Protein AF-A0AAD3B090-F1 (afdb_monomer_lite)

Structure (mmCIF, N/CA/C/O backbone):
data_AF-A0AAD3B090-F1
#
_entry.id   AF-A0AAD3B090-F1
#
loop_
_atom_site.group_PDB
_atom_site.id
_atom_site.type_symbol
_atom_site.label_atom_id
_atom_site.label_alt_id
_atom_site.label_comp_id
_atom_site.label_asym_id
_atom_site.label_entity_id
_atom_site.label_seq_id
_atom_site.pdbx_PDB_ins_code
_atom_site.Cartn_x
_atom_site.Cartn_y
_atom_site.Cartn_z
_atom_site.occupancy
_atom_site.B_iso_or_equiv
_atom_site.auth_seq_id
_atom_site.auth_comp_id
_atom_site.auth_asym_id
_atom_site.auth_atom_id
_atom_site.pdbx_PDB_model_num
ATOM 1 N N . MET A 1 1 ? 8.218 -13.223 -11.205 1.00 62.88 1 MET A N 1
ATOM 2 C CA . MET A 1 1 ? 8.275 -12.242 -10.099 1.00 62.88 1 MET A CA 1
ATOM 3 C C . MET A 1 1 ? 8.111 -10.873 -10.733 1.00 62.88 1 MET A C 1
ATOM 5 O O . MET A 1 1 ? 8.885 -10.565 -11.627 1.00 62.88 1 MET A O 1
ATOM 9 N N . HIS A 1 2 ? 7.075 -10.120 -10.367 1.00 78.25 2 HIS A N 1
ATOM 10 C CA . HIS A 1 2 ? 6.791 -8.799 -10.941 1.00 78.25 2 HIS A CA 1
ATOM 11 C C . HIS A 1 2 ? 7.470 -7.716 -10.095 1.00 78.25 2 HIS A C 1
ATOM 13 O O . HIS A 1 2 ? 7.315 -7.755 -8.872 1.00 78.25 2 HIS A O 1
ATOM 19 N N . PRO A 1 3 ? 8.235 -6.776 -10.679 1.00 85.06 3 PRO A N 1
ATOM 20 C CA . PRO A 1 3 ? 8.742 -5.628 -9.939 1.00 85.06 3 PRO A CA 1
ATOM 21 C C . PRO A 1 3 ? 7.582 -4.783 -9.400 1.00 85.06 3 PRO A C 1
ATOM 23 O O . PRO A 1 3 ? 6.682 -4.401 -10.150 1.00 85.06 3 PRO A O 1
ATOM 26 N N . ILE A 1 4 ? 7.615 -4.485 -8.100 1.00 89.88 4 ILE A N 1
ATOM 27 C CA . ILE A 1 4 ? 6.636 -3.622 -7.430 1.00 89.88 4 ILE A CA 1
ATOM 28 C C . ILE A 1 4 ? 7.359 -2.372 -6.938 1.00 89.88 4 ILE A C 1
ATOM 30 O O . ILE A 1 4 ? 8.316 -2.464 -6.169 1.00 89.88 4 ILE A O 1
ATOM 34 N N . TYR A 1 5 ? 6.888 -1.202 -7.361 1.00 92.56 5 TYR A N 1
ATOM 35 C CA . TYR A 1 5 ? 7.382 0.085 -6.888 1.00 92.56 5 TYR A CA 1
ATOM 36 C C . TYR A 1 5 ? 6.448 0.652 -5.822 1.00 92.56 5 TYR A C 1
ATOM 38 O O . TYR A 1 5 ? 5.255 0.850 -6.061 1.00 92.56 5 TYR A O 1
ATOM 46 N N . LEU A 1 6 ? 7.021 0.943 -4.652 1.00 92.50 6 LEU A N 1
ATOM 47 C CA . LEU A 1 6 ? 6.290 1.447 -3.486 1.00 92.50 6 LEU A CA 1
ATOM 48 C C . LEU A 1 6 ? 6.136 2.971 -3.489 1.00 92.50 6 LEU A C 1
ATOM 50 O O . LEU A 1 6 ? 5.130 3.491 -3.026 1.00 92.50 6 LEU A O 1
ATOM 54 N N . ARG A 1 7 ? 7.124 3.698 -4.022 1.00 90.31 7 ARG A N 1
ATOM 55 C CA . ARG A 1 7 ? 7.145 5.164 -4.026 1.00 90.31 7 ARG A CA 1
ATOM 56 C C . ARG A 1 7 ? 7.127 5.698 -5.445 1.00 90.31 7 ARG A C 1
ATOM 58 O O . ARG A 1 7 ? 7.887 5.220 -6.291 1.00 90.31 7 ARG A O 1
ATOM 65 N N . LYS A 1 8 ? 6.313 6.734 -5.665 1.00 90.62 8 LYS A N 1
ATOM 66 C CA . LYS A 1 8 ? 6.259 7.456 -6.935 1.00 90.62 8 LYS A CA 1
ATOM 67 C C . LYS A 1 8 ? 7.653 7.915 -7.351 1.00 90.62 8 LYS A C 1
ATOM 69 O O . LYS A 1 8 ? 8.401 8.488 -6.560 1.00 90.62 8 LYS A O 1
ATOM 74 N N . SER A 1 9 ? 7.985 7.653 -8.607 1.00 91.81 9 SER A N 1
ATOM 75 C CA . SER A 1 9 ? 9.244 8.054 -9.218 1.00 91.81 9 SER A CA 1
ATOM 76 C C . SER A 1 9 ? 9.006 8.420 -10.674 1.00 91.81 9 SER A C 1
ATOM 78 O O . SER A 1 9 ? 8.251 7.746 -11.375 1.00 91.81 9 SER A O 1
ATOM 80 N N . ASP A 1 10 ? 9.694 9.462 -11.129 1.00 91.31 10 ASP A N 1
ATOM 81 C CA . ASP A 1 10 ? 9.689 9.886 -12.529 1.00 91.31 10 ASP A CA 1
ATOM 82 C C . ASP A 1 10 ? 10.776 9.183 -13.357 1.00 91.31 10 ASP A C 1
ATOM 84 O O . ASP A 1 10 ? 10.900 9.424 -14.557 1.00 91.31 10 ASP A O 1
ATOM 88 N N . SER A 1 11 ? 11.554 8.283 -12.739 1.00 93.62 11 SER A N 1
ATOM 89 C CA . SER A 1 11 ? 12.549 7.486 -13.455 1.00 93.62 11 SER A CA 1
ATOM 90 C C . SER A 1 11 ? 11.879 6.669 -14.564 1.00 93.62 11 SER A C 1
ATOM 92 O O . SER A 1 11 ? 10.919 5.950 -14.284 1.00 93.62 11 SER A O 1
ATOM 94 N N . PRO A 1 12 ? 12.388 6.680 -15.808 1.00 90.31 12 PRO A N 1
ATOM 95 C CA . PRO A 1 12 ? 11.817 5.880 -16.891 1.00 90.31 12 PRO A CA 1
ATOM 96 C C . PRO A 1 12 ? 11.833 4.375 -16.582 1.00 90.31 12 PRO A C 1
ATOM 98 O O . PRO A 1 12 ? 10.981 3.637 -17.074 1.00 90.31 12 PRO A O 1
ATOM 101 N N . THR A 1 13 ? 12.738 3.920 -15.709 1.00 89.38 13 THR A N 1
ATOM 102 C CA . THR A 1 13 ? 12.862 2.513 -15.309 1.00 89.38 13 THR A CA 1
ATOM 103 C C . THR A 1 13 ? 11.594 1.971 -14.649 1.00 89.38 13 THR A C 1
ATOM 105 O O . THR A 1 13 ? 11.297 0.795 -14.817 1.00 89.38 13 THR A O 1
ATOM 108 N N . VAL A 1 14 ? 10.778 2.799 -13.980 1.00 91.31 14 VAL A N 1
ATOM 109 C CA . VAL A 1 14 ? 9.517 2.316 -13.372 1.00 91.31 14 VAL A CA 1
ATOM 110 C C . VAL A 1 14 ? 8.471 1.886 -14.405 1.00 91.31 14 VAL A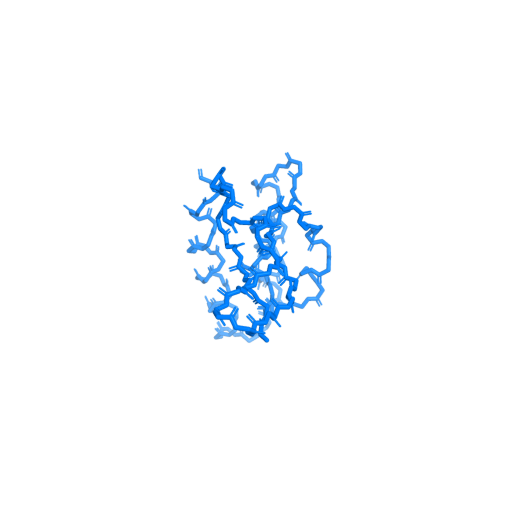 C 1
ATOM 112 O O . VAL A 1 14 ? 7.454 1.291 -14.053 1.00 91.31 14 VAL A O 1
ATOM 115 N N . ARG A 1 15 ? 8.694 2.197 -15.686 1.00 90.44 15 ARG A N 1
ATOM 116 C CA . ARG A 1 15 ? 7.851 1.783 -16.816 1.00 90.44 15 ARG A CA 1
ATOM 117 C C . ARG A 1 15 ? 8.486 0.678 -17.658 1.00 90.44 15 ARG A C 1
ATOM 119 O O . ARG A 1 15 ? 7.826 0.171 -18.559 1.00 90.44 15 ARG A O 1
ATOM 126 N N . GLN A 1 16 ? 9.733 0.304 -17.379 1.00 91.81 16 GLN A N 1
ATOM 127 C CA . GLN A 1 16 ? 10.427 -0.745 -18.114 1.00 91.81 16 GLN A CA 1
ATOM 128 C C . GLN A 1 16 ? 9.811 -2.101 -17.775 1.00 91.81 16 GLN A C 1
ATOM 130 O O . GLN A 1 16 ? 9.824 -2.508 -16.622 1.00 91.81 16 GLN A O 1
ATOM 135 N N . ASN A 1 17 ? 9.288 -2.793 -18.781 1.00 92.06 17 ASN A N 1
ATOM 136 C CA . ASN A 1 17 ? 8.593 -4.076 -18.657 1.00 92.06 17 ASN A CA 1
ATOM 137 C C . ASN A 1 17 ? 9.331 -5.219 -19.376 1.00 92.06 17 ASN A C 1
ATOM 139 O O . ASN A 1 17 ? 8.792 -6.313 -19.544 1.00 92.06 17 ASN A O 1
ATOM 143 N N . ASP A 1 18 ? 10.565 -4.970 -19.814 1.00 91.75 18 ASP A N 1
ATOM 144 C CA . ASP A 1 18 ? 11.424 -5.960 -20.438 1.00 91.75 18 ASP A CA 1
ATOM 145 C C . ASP A 1 18 ? 12.857 -5.903 -19.901 1.00 91.75 18 ASP A C 1
ATOM 147 O O . ASP A 1 18 ? 13.410 -4.848 -19.586 1.00 91.75 18 ASP A O 1
ATOM 151 N N . TYR A 1 19 ? 13.481 -7.072 -19.814 1.00 89.56 19 TYR A N 1
ATOM 152 C CA . TYR A 1 19 ? 14.906 -7.224 -19.558 1.00 89.56 19 TYR A CA 1
ATOM 153 C C . TYR A 1 19 ? 15.551 -7.916 -20.752 1.00 89.56 19 TYR A C 1
ATOM 155 O O . TYR A 1 19 ? 15.040 -8.929 -21.239 1.00 89.56 19 TYR A O 1
ATOM 163 N N . LYS A 1 20 ? 16.679 -7.375 -21.223 1.00 91.31 20 LYS A N 1
ATOM 164 C CA . LYS A 1 20 ? 17.448 -7.911 -22.350 1.00 91.31 20 LYS A CA 1
ATOM 165 C C . LYS A 1 20 ? 18.900 -8.119 -21.944 1.00 91.31 20 LYS A C 1
ATOM 167 O O . LYS A 1 20 ? 19.562 -7.185 -21.501 1.00 91.31 20 LYS A O 1
ATOM 172 N N . GLN A 1 21 ? 19.400 -9.333 -22.147 1.00 92.94 21 GLN A N 1
ATOM 173 C CA . GLN A 1 21 ? 20.804 -9.679 -21.940 1.00 92.94 21 GLN A CA 1
ATOM 174 C C . GLN A 1 21 ? 21.256 -10.660 -23.024 1.00 92.94 21 GLN A C 1
ATOM 176 O O . GLN A 1 21 ? 20.801 -11.803 -23.085 1.00 92.94 21 GLN A O 1
ATOM 181 N N . GLY A 1 22 ? 22.148 -10.211 -23.911 1.00 92.06 22 GLY A N 1
ATOM 182 C CA . GLY A 1 22 ? 22.566 -10.997 -25.072 1.00 92.06 22 GLY A CA 1
ATOM 183 C C . GLY A 1 22 ? 21.371 -11.373 -25.956 1.00 92.06 22 GLY A C 1
ATOM 184 O O . GLY A 1 22 ? 20.681 -10.497 -26.469 1.00 92.06 22 GLY A O 1
ATOM 185 N N . LYS A 1 23 ? 21.127 -12.680 -26.122 1.00 91.94 23 LYS A N 1
ATOM 186 C CA . LYS A 1 23 ? 19.978 -13.223 -26.875 1.00 91.94 23 LYS A CA 1
ATOM 187 C C . LYS A 1 23 ? 18.747 -13.508 -26.001 1.00 91.94 23 LYS A C 1
ATOM 189 O O . LYS A 1 23 ? 17.727 -13.944 -26.523 1.00 91.94 23 LYS A O 1
ATOM 194 N N . THR A 1 24 ? 18.836 -13.281 -24.693 1.00 89.88 24 THR A N 1
ATOM 195 C CA . THR A 1 24 ? 17.739 -13.515 -23.751 1.00 89.88 24 THR A CA 1
ATOM 196 C C . THR A 1 24 ? 16.904 -12.249 -23.615 1.00 89.88 24 THR A C 1
ATOM 198 O O . THR A 1 24 ? 17.439 -11.178 -23.325 1.00 89.88 24 THR A O 1
ATOM 201 N N . SER A 1 25 ? 15.590 -12.380 -23.789 1.00 89.62 25 SER A N 1
ATOM 202 C CA . SER A 1 25 ? 14.619 -11.334 -23.477 1.00 89.62 25 SER A CA 1
ATOM 203 C C . SER A 1 25 ? 13.537 -11.906 -22.570 1.00 89.62 25 SER A C 1
ATOM 205 O O . SER A 1 25 ? 13.047 -13.009 -22.810 1.00 89.62 25 SER A O 1
ATOM 207 N N . HIS A 1 26 ? 13.188 -11.170 -21.519 1.00 90.75 26 HIS A N 1
ATOM 208 C CA . HIS A 1 26 ? 12.116 -11.528 -20.599 1.00 90.75 26 HIS A CA 1
ATOM 209 C C . HIS A 1 26 ? 11.171 -10.344 -20.438 1.00 90.75 26 HIS A C 1
ATOM 211 O O . HIS A 1 26 ? 11.619 -9.248 -20.109 1.00 90.75 26 HIS A O 1
ATOM 217 N N . GLN A 1 27 ? 9.883 -10.577 -20.674 1.00 92.56 27 GLN A N 1
ATOM 218 C CA . GLN A 1 27 ? 8.826 -9.607 -20.418 1.00 92.56 27 GLN A CA 1
ATOM 219 C C . GLN A 1 27 ? 8.220 -9.858 -19.043 1.00 92.56 27 GLN A C 1
ATOM 221 O O . GLN A 1 27 ? 8.057 -11.007 -18.631 1.00 92.56 27 GLN A O 1
ATOM 226 N N . PHE A 1 28 ? 7.879 -8.781 -18.350 1.00 92.19 28 PHE A N 1
ATOM 227 C CA . PHE A 1 28 ? 7.260 -8.823 -17.035 1.00 92.19 28 PHE A CA 1
ATOM 228 C C . PHE A 1 28 ? 6.327 -7.632 -16.847 1.00 92.19 28 PHE A C 1
ATOM 230 O O . PHE A 1 28 ? 6.526 -6.563 -17.415 1.00 92.19 28 PHE A O 1
ATOM 237 N N . GLU A 1 29 ? 5.322 -7.793 -15.997 1.00 91.19 29 GLU A N 1
ATOM 238 C CA . GLU A 1 29 ? 4.496 -6.675 -15.556 1.00 91.19 29 GLU A CA 1
ATOM 239 C C . GLU A 1 29 ? 5.177 -5.907 -14.423 1.00 91.19 29 GLU A C 1
ATOM 241 O O . GLU A 1 29 ? 5.786 -6.500 -13.530 1.00 91.19 29 GLU A O 1
ATOM 246 N N . VAL A 1 30 ? 5.051 -4.581 -14.455 1.00 92.88 30 VAL A N 1
ATOM 247 C CA . VAL A 1 30 ? 5.502 -3.696 -13.380 1.00 92.88 30 VAL A CA 1
ATOM 248 C C . VAL A 1 30 ? 4.299 -3.072 -12.704 1.00 92.88 30 VAL A C 1
ATOM 250 O O . VAL A 1 30 ? 3.509 -2.383 -13.351 1.00 92.88 30 VAL A O 1
ATOM 253 N N . ILE A 1 31 ? 4.212 -3.252 -11.390 1.00 94.12 31 ILE A N 1
ATOM 254 C CA . ILE A 1 31 ? 3.156 -2.666 -10.569 1.00 94.12 31 ILE A CA 1
ATOM 255 C C . ILE A 1 31 ? 3.699 -1.394 -9.921 1.00 94.12 31 ILE A C 1
ATOM 257 O O . ILE A 1 31 ? 4.662 -1.421 -9.155 1.00 94.12 31 ILE A O 1
ATOM 261 N N . ARG A 1 32 ? 3.063 -0.264 -10.225 1.00 95.56 32 ARG A N 1
ATOM 262 C CA . ARG A 1 32 ? 3.324 1.040 -9.605 1.00 95.56 32 ARG A CA 1
ATOM 263 C C . ARG A 1 32 ? 2.139 1.371 -8.717 1.00 95.56 32 ARG A C 1
ATOM 265 O O . ARG A 1 32 ? 1.081 1.698 -9.250 1.00 95.56 32 ARG A O 1
ATOM 272 N N . LEU A 1 33 ? 2.290 1.245 -7.396 1.00 95.69 33 LEU A N 1
ATOM 273 C CA . LEU A 1 33 ? 1.140 1.314 -6.483 1.00 95.69 33 LEU A CA 1
ATOM 274 C C . LEU A 1 33 ? 0.362 2.627 -6.627 1.00 95.69 33 LEU A C 1
ATOM 276 O O . LEU A 1 33 ? -0.854 2.575 -6.738 1.00 95.69 33 LEU A O 1
ATOM 280 N N . TRP A 1 34 ? 1.038 3.766 -6.806 1.00 95.38 34 TRP A N 1
ATOM 281 C CA . TRP A 1 34 ? 0.397 5.081 -6.984 1.00 95.38 34 TRP A CA 1
ATOM 282 C C . TRP A 1 34 ? -0.468 5.224 -8.252 1.00 95.38 34 TRP A C 1
ATOM 284 O O . TRP A 1 34 ? -1.128 6.245 -8.424 1.00 95.38 34 TRP A O 1
ATOM 294 N N . GLU A 1 35 ? -0.433 4.246 -9.160 1.00 95.38 35 GLU A N 1
ATOM 295 C CA . GLU A 1 35 ? -1.291 4.174 -10.352 1.00 95.38 35 GLU A CA 1
ATOM 296 C C . GLU A 1 35 ? -2.393 3.113 -10.217 1.00 95.38 35 GLU A C 1
ATOM 298 O O . GLU A 1 35 ? -3.219 2.981 -11.114 1.00 95.38 35 GLU A O 1
ATOM 303 N N . GLN A 1 36 ? -2.380 2.315 -9.146 1.00 95.94 36 GLN A N 1
ATOM 304 C CA . GLN A 1 36 ? -3.367 1.266 -8.914 1.00 95.94 36 GLN A CA 1
ATOM 305 C C . GLN A 1 36 ? -4.533 1.787 -8.067 1.00 95.94 36 GLN A C 1
ATOM 307 O O . GLN A 1 36 ? -4.306 2.599 -7.167 1.00 95.94 36 GLN A O 1
ATOM 312 N N . PRO A 1 37 ? -5.760 1.286 -8.293 1.00 95.94 37 PRO A N 1
ATOM 313 C CA . PRO A 1 37 ? -6.883 1.541 -7.398 1.00 95.94 37 PRO A CA 1
ATOM 314 C C . PRO A 1 37 ? -6.593 1.006 -5.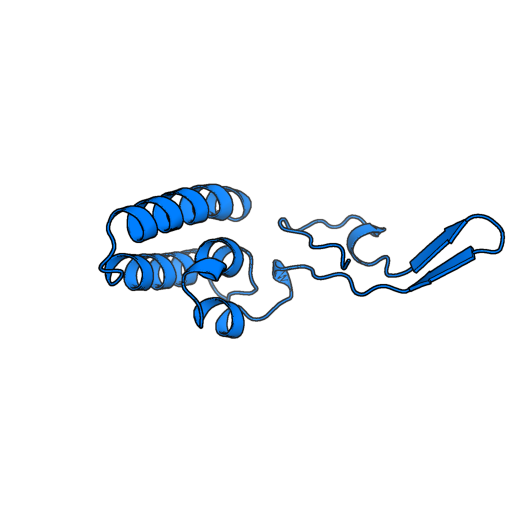987 1.00 95.94 37 PRO A C 1
ATOM 316 O O . PRO A 1 37 ? -5.958 -0.042 -5.827 1.00 95.94 37 PRO A O 1
ATOM 319 N N . SER A 1 38 ? -7.070 1.711 -4.962 1.00 96.00 38 SER A N 1
ATOM 320 C CA . SER A 1 38 ? -6.885 1.312 -3.558 1.00 96.00 38 SER A CA 1
ATOM 321 C C . SER A 1 38 ? -7.872 0.219 -3.130 1.00 96.00 38 SER A C 1
ATOM 323 O O . SER A 1 38 ? -7.554 -0.633 -2.301 1.00 96.00 38 SER A O 1
ATOM 325 N N . GLU A 1 39 ? -9.047 0.177 -3.754 1.00 95.69 39 GLU A N 1
ATOM 326 C CA . GLU A 1 39 ? -10.190 -0.657 -3.388 1.00 95.69 39 GLU A CA 1
ATOM 327 C C . GLU A 1 39 ? -9.873 -2.159 -3.341 1.00 95.69 39 GLU A C 1
ATOM 329 O O . GLU A 1 39 ? -10.344 -2.828 -2.420 1.00 95.69 39 GLU A O 1
ATOM 334 N N . PRO A 1 40 ? -9.078 -2.745 -4.261 1.00 95.69 40 PRO A N 1
ATOM 335 C CA . PRO A 1 40 ? -8.695 -4.151 -4.157 1.00 95.69 40 PRO A CA 1
ATOM 336 C C . PRO A 1 40 ? -7.808 -4.449 -2.942 1.00 95.69 40 PRO A C 1
ATOM 338 O O . PRO A 1 40 ? -7.925 -5.527 -2.363 1.00 95.69 40 PRO A O 1
ATOM 341 N N . LEU A 1 41 ? -6.942 -3.509 -2.550 1.00 96.38 41 LEU A N 1
ATOM 342 C CA . LEU A 1 41 ? -6.018 -3.659 -1.420 1.00 96.38 41 LEU A CA 1
ATOM 343 C C . LEU A 1 41 ? -6.745 -3.516 -0.077 1.00 96.38 41 LEU A C 1
ATOM 345 O O . LEU A 1 41 ? -6.343 -4.125 0.908 1.00 96.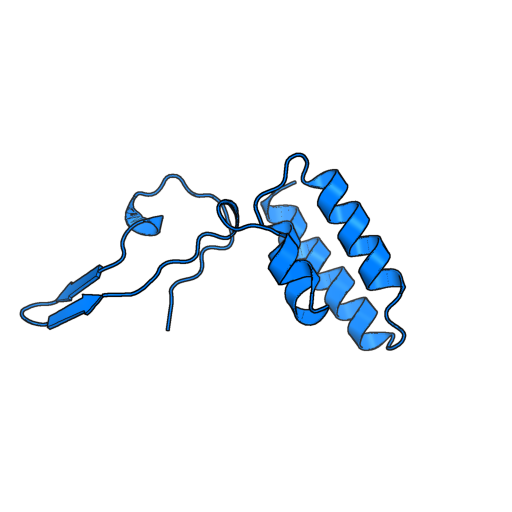38 41 LEU A O 1
ATOM 349 N N . LEU A 1 42 ? -7.862 -2.788 -0.049 1.00 96.19 42 LEU A N 1
ATOM 350 C CA . LEU A 1 42 ? -8.717 -2.644 1.131 1.00 96.19 42 LEU A CA 1
ATOM 351 C C . LEU A 1 42 ? -9.560 -3.895 1.440 1.00 96.19 42 LEU A C 1
ATOM 353 O O . LEU A 1 42 ? -10.225 -3.950 2.468 1.00 96.19 42 LEU A O 1
ATOM 357 N N . LYS A 1 43 ? -9.540 -4.928 0.587 1.00 96.56 43 LYS A N 1
ATOM 358 C CA . LYS A 1 43 ? -10.306 -6.170 0.814 1.00 96.56 43 LYS A CA 1
ATOM 359 C C . LYS A 1 43 ? -9.636 -7.145 1.779 1.00 96.56 43 LYS A C 1
ATOM 361 O O . LYS A 1 43 ? -10.271 -8.116 2.182 1.00 96.56 43 LYS A O 1
ATOM 366 N N . ALA A 1 44 ? -8.361 -6.938 2.098 1.00 96.25 44 ALA A N 1
ATOM 367 C CA . ALA A 1 44 ? -7.605 -7.826 2.969 1.00 96.25 44 ALA A CA 1
ATOM 368 C C . ALA A 1 44 ? -6.753 -7.005 3.949 1.00 96.25 44 ALA A C 1
ATOM 370 O O . ALA A 1 44 ? -5.899 -6.248 3.487 1.00 96.25 44 ALA A O 1
ATOM 371 N N . PRO A 1 45 ? -6.900 -7.196 5.275 1.00 95.19 45 PRO A N 1
ATOM 372 C CA . PRO A 1 45 ? -6.131 -6.453 6.277 1.00 95.19 45 PRO A CA 1
ATOM 373 C C . PRO A 1 45 ? -4.616 -6.495 6.060 1.00 95.19 45 PRO A C 1
ATOM 375 O O . PRO A 1 45 ? -3.938 -5.473 6.138 1.00 95.19 45 PRO A O 1
ATOM 378 N N . GLY A 1 46 ? -4.085 -7.655 5.660 1.00 95.81 46 GLY A N 1
ATOM 379 C CA . GLY A 1 46 ? -2.666 -7.826 5.326 1.00 95.81 46 GLY A CA 1
ATOM 380 C C . GLY A 1 46 ? -2.151 -6.949 4.174 1.00 95.81 46 GLY A C 1
ATOM 381 O O . GLY A 1 46 ? -0.940 -6.831 4.000 1.00 95.81 46 GLY A O 1
ATOM 382 N N . LEU A 1 47 ? -3.041 -6.336 3.387 1.00 97.06 47 LEU A N 1
ATOM 383 C CA . LEU A 1 47 ? -2.701 -5.446 2.275 1.00 97.06 47 LEU A CA 1
ATOM 384 C C . LEU A 1 47 ? -2.865 -3.958 2.607 1.00 97.06 47 LEU A C 1
ATOM 386 O O . LEU A 1 47 ? -2.439 -3.114 1.815 1.00 97.06 47 LEU A O 1
ATOM 390 N N . PHE A 1 48 ? -3.399 -3.616 3.779 1.00 97.94 48 PHE A N 1
ATOM 391 C CA . PHE A 1 48 ? -3.573 -2.231 4.222 1.00 97.94 48 PHE A CA 1
ATOM 392 C C . PHE A 1 48 ? -2.287 -1.391 4.190 1.00 97.94 48 PHE A C 1
ATOM 394 O O . PHE A 1 48 ? -2.352 -0.257 3.705 1.00 97.94 48 PHE A O 1
ATOM 401 N N . PRO A 1 49 ? -1.102 -1.923 4.565 1.00 97.75 49 PRO A N 1
ATOM 402 C CA . PRO A 1 49 ? 0.135 -1.153 4.459 1.00 97.75 49 PRO A CA 1
ATOM 403 C C . PRO A 1 49 ? 0.477 -0.755 3.015 1.00 97.75 49 PRO A C 1
ATOM 405 O O . PRO A 1 49 ? 1.131 0.257 2.791 1.00 97.75 49 PRO A O 1
ATOM 408 N N . PHE A 1 50 ? 0.025 -1.515 2.016 1.00 97.50 50 PHE A N 1
ATOM 409 C CA . PHE A 1 50 ? 0.208 -1.170 0.604 1.00 97.50 50 PHE A CA 1
ATOM 410 C C . PHE A 1 50 ? -0.912 -0.277 0.072 1.00 97.50 50 PHE A C 1
ATOM 412 O O . PHE A 1 50 ? -0.670 0.506 -0.844 1.00 97.50 50 PHE A O 1
ATOM 419 N N . ALA A 1 51 ? -2.119 -0.372 0.640 1.00 97.62 51 ALA A N 1
ATOM 420 C CA . ALA A 1 51 ? -3.265 0.433 0.231 1.00 97.62 51 ALA A CA 1
ATOM 421 C C . ALA A 1 51 ? -2.974 1.935 0.353 1.00 97.62 51 ALA A C 1
ATOM 423 O O . ALA A 1 51 ? -3.312 2.677 -0.560 1.00 97.62 51 ALA A O 1
ATOM 424 N N . ILE A 1 52 ? -2.256 2.376 1.394 1.00 97.56 52 ILE A N 1
ATOM 425 C CA . ILE A 1 52 ? -1.878 3.793 1.558 1.00 97.56 52 ILE A CA 1
ATOM 426 C C . ILE A 1 52 ? -0.933 4.317 0.459 1.00 97.56 52 ILE A C 1
ATOM 428 O O . ILE A 1 52 ? -0.781 5.519 0.282 1.00 97.56 52 ILE A O 1
ATOM 432 N N . LEU A 1 53 ? -0.301 3.436 -0.320 1.00 97.50 53 LEU A N 1
ATOM 433 C CA . LEU A 1 53 ? 0.557 3.816 -1.448 1.00 97.50 53 LEU A CA 1
ATOM 434 C C . LEU A 1 53 ? -0.214 3.896 -2.775 1.00 97.50 53 LEU A C 1
ATOM 436 O O . LEU A 1 53 ? 0.376 4.239 -3.803 1.00 97.50 53 LEU A O 1
ATOM 440 N N . ALA A 1 54 ? -1.498 3.532 -2.768 1.00 97.12 54 ALA A N 1
ATOM 441 C CA . ALA A 1 54 ? -2.335 3.450 -3.953 1.00 97.12 54 ALA A CA 1
ATOM 442 C C . ALA A 1 54 ? -2.829 4.823 -4.434 1.00 97.12 54 ALA A C 1
ATOM 444 O O . ALA A 1 54 ? -2.643 5.850 -3.775 1.00 97.12 54 ALA A O 1
ATOM 445 N N . GLN A 1 55 ? -3.462 4.851 -5.606 1.00 94.81 55 GLN A N 1
ATOM 446 C CA . GLN A 1 55 ? -4.120 6.050 -6.107 1.00 94.81 55 GLN A CA 1
ATOM 447 C C . GLN A 1 55 ? -5.298 6.429 -5.195 1.00 94.81 55 GLN A C 1
ATOM 449 O O . GLN A 1 55 ? -6.184 5.616 -4.932 1.00 94.81 55 GLN A O 1
ATOM 454 N N . ALA A 1 56 ? -5.320 7.685 -4.750 1.00 93.19 56 ALA A N 1
ATOM 455 C CA . ALA A 1 56 ? -6.396 8.258 -3.952 1.00 93.19 56 ALA A CA 1
ATOM 456 C C . ALA A 1 56 ? -6.571 9.742 -4.284 1.00 93.19 56 ALA A C 1
ATOM 458 O O . ALA A 1 56 ? -5.597 10.425 -4.603 1.00 93.19 56 ALA A O 1
ATOM 459 N N . GLU A 1 57 ? -7.796 10.259 -4.160 1.00 90.69 57 GLU A N 1
ATOM 460 C CA . GLU A 1 57 ? -8.045 11.703 -4.286 1.00 90.69 57 GLU A CA 1
ATOM 461 C C . GLU A 1 57 ? -7.339 12.497 -3.178 1.00 90.69 57 GLU A C 1
ATOM 463 O O . GLU A 1 57 ? -6.787 13.568 -3.430 1.00 90.69 57 GLU A O 1
ATOM 468 N N . LYS A 1 58 ? -7.354 11.965 -1.948 1.00 94.81 58 LYS A N 1
ATOM 469 C CA . LYS A 1 58 ? -6.674 12.521 -0.772 1.00 94.81 58 LYS A CA 1
ATOM 470 C C . LYS A 1 58 ? -6.096 11.396 0.077 1.00 94.81 58 LYS A C 1
ATOM 472 O O . LYS A 1 58 ? -6.853 10.571 0.595 1.00 94.81 58 LYS A O 1
ATOM 477 N N . GLN A 1 59 ? -4.776 11.386 0.242 1.00 94.88 59 GLN A N 1
ATOM 478 C CA . GLN A 1 59 ? -4.079 10.324 0.974 1.00 94.88 59 GLN A CA 1
ATOM 479 C C . GLN A 1 59 ? -4.439 10.308 2.461 1.00 94.88 59 GLN A C 1
ATOM 481 O O . GLN A 1 59 ? -4.567 9.245 3.058 1.00 94.88 59 GLN A O 1
ATOM 486 N N . GLU A 1 60 ? -4.702 11.466 3.061 1.00 96.75 60 GLU A N 1
ATOM 487 C CA . GLU A 1 60 ? -5.096 11.568 4.466 1.00 96.75 60 GLU A CA 1
ATOM 488 C C . GLU A 1 60 ? -6.471 10.944 4.724 1.00 96.75 60 GLU A C 1
ATOM 490 O O . GLU A 1 60 ? -6.699 10.367 5.787 1.00 96.75 60 GLU A O 1
ATOM 495 N N . ASN A 1 61 ? -7.392 11.039 3.758 1.00 97.31 61 ASN A N 1
ATOM 496 C CA . ASN A 1 61 ? -8.705 10.402 3.860 1.00 97.31 61 ASN A CA 1
ATOM 497 C C . ASN A 1 61 ? -8.577 8.881 3.763 1.00 97.31 61 ASN A C 1
ATOM 499 O O . ASN A 1 61 ? -9.177 8.171 4.568 1.00 97.31 61 ASN A O 1
ATOM 503 N N . LEU A 1 62 ? -7.760 8.395 2.823 1.00 97.62 62 LEU A N 1
ATOM 504 C CA . LEU A 1 62 ? -7.476 6.970 2.688 1.00 97.62 62 LEU A CA 1
ATOM 505 C C . LEU A 1 62 ? -6.786 6.416 3.945 1.00 97.62 62 LEU A C 1
ATOM 507 O O . LEU A 1 62 ? -7.187 5.371 4.449 1.00 97.62 62 LEU A O 1
ATOM 511 N N . LEU A 1 63 ? -5.818 7.141 4.516 1.00 98.06 63 LEU A N 1
ATOM 512 C CA . LEU A 1 63 ? -5.168 6.740 5.766 1.00 98.06 63 LEU A CA 1
ATOM 513 C C . LEU A 1 63 ? -6.164 6.646 6.926 1.00 98.06 63 LEU A C 1
ATOM 515 O O . LEU A 1 63 ? -6.113 5.687 7.692 1.00 98.06 63 LEU A O 1
ATOM 519 N N . ARG 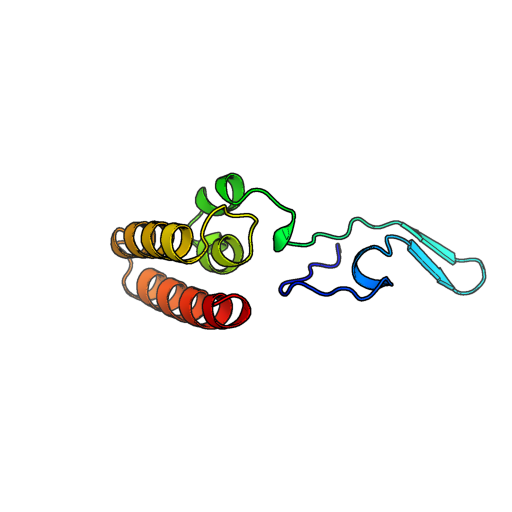A 1 64 ? -7.075 7.620 7.058 1.00 98.12 64 ARG A N 1
ATOM 520 C CA . ARG A 1 64 ? -8.125 7.590 8.090 1.00 98.12 64 ARG A CA 1
ATOM 521 C C . ARG A 1 64 ? -9.030 6.372 7.934 1.00 98.12 64 ARG A C 1
ATOM 523 O O . ARG A 1 64 ? -9.320 5.726 8.934 1.00 98.12 64 ARG A O 1
ATOM 530 N N . GLN A 1 65 ? -9.437 6.048 6.707 1.00 97.88 65 GLN A N 1
ATOM 531 C CA . GLN A 1 65 ? -10.230 4.851 6.428 1.00 97.88 65 GLN A CA 1
ATOM 532 C C . GLN A 1 65 ? -9.469 3.580 6.824 1.00 97.88 65 GLN A C 1
ATOM 534 O O . GLN A 1 65 ? -10.002 2.746 7.547 1.00 97.88 65 GLN A O 1
ATOM 539 N N . ILE A 1 66 ? -8.209 3.446 6.405 1.00 98.19 66 ILE A N 1
ATOM 540 C CA . ILE A 1 66 ? -7.382 2.282 6.745 1.00 98.19 66 ILE A CA 1
ATOM 541 C C . ILE A 1 66 ? -7.206 2.152 8.264 1.00 98.19 66 ILE A C 1
ATOM 543 O O . ILE A 1 66 ? -7.323 1.055 8.801 1.00 98.19 66 ILE A O 1
ATOM 547 N N . ALA A 1 67 ? -6.950 3.256 8.970 1.00 98.00 67 ALA A N 1
ATOM 548 C CA . ALA A 1 67 ? -6.816 3.247 10.424 1.00 98.00 67 ALA A CA 1
ATOM 549 C C . ALA A 1 67 ? -8.097 2.744 11.110 1.00 98.00 67 ALA A C 1
ATOM 551 O O . ALA A 1 67 ? -8.013 1.902 12.000 1.00 98.00 67 ALA A O 1
ATOM 552 N N . GLN A 1 68 ? -9.271 3.185 10.644 1.00 98.25 68 GLN A N 1
ATOM 553 C CA . GLN A 1 68 ? -10.563 2.715 11.152 1.00 98.25 68 GLN A CA 1
ATOM 554 C C . GLN A 1 68 ? -10.759 1.209 10.941 1.00 98.25 68 GLN A C 1
ATOM 556 O O . GLN A 1 68 ? -11.225 0.530 11.852 1.00 98.25 68 GLN A O 1
ATOM 561 N N . GLU A 1 69 ? -10.378 0.675 9.778 1.00 98.00 69 GLU A N 1
ATOM 562 C CA . GLU A 1 69 ? -10.442 -0.767 9.498 1.00 98.00 69 GLU A CA 1
ATOM 563 C C . GLU A 1 69 ? -9.475 -1.567 10.390 1.00 98.00 69 GLU A C 1
ATOM 565 O O . GLU A 1 69 ? -9.833 -2.623 10.911 1.00 98.00 69 GLU A O 1
ATOM 570 N N . ILE A 1 70 ? -8.262 -1.054 10.635 1.00 98.19 70 ILE A N 1
ATOM 571 C CA . ILE A 1 70 ? -7.283 -1.680 11.543 1.00 98.19 70 ILE A CA 1
ATOM 572 C C . ILE A 1 70 ? -7.806 -1.717 12.986 1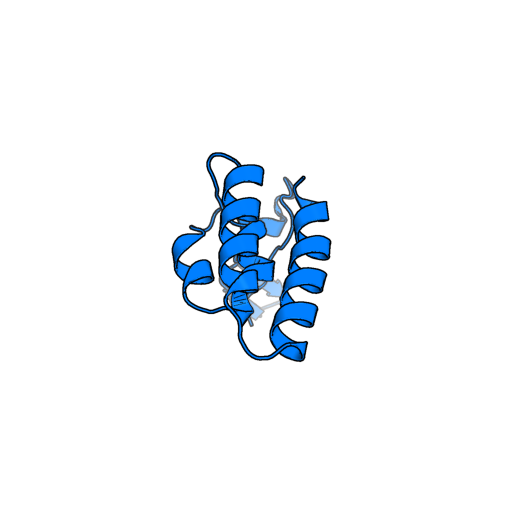.00 98.19 70 ILE A C 1
ATOM 574 O O . ILE A 1 70 ? -7.619 -2.710 13.691 1.00 98.19 70 ILE A O 1
ATOM 578 N N . GLU A 1 71 ? -8.489 -0.666 13.438 1.00 97.75 71 GLU A N 1
ATOM 579 C CA . GLU A 1 71 ? -9.077 -0.605 14.781 1.00 97.75 71 GLU A CA 1
ATOM 580 C C . GLU A 1 71 ? -10.131 -1.701 15.025 1.00 97.75 71 GLU A C 1
ATOM 582 O O . GLU A 1 71 ? -10.311 -2.119 16.168 1.00 97.75 71 GLU A O 1
ATOM 587 N N . GLN A 1 72 ? -10.778 -2.220 13.973 1.00 97.12 72 GLN A N 1
ATOM 588 C CA . GLN A 1 72 ? -11.756 -3.314 14.082 1.00 97.12 72 GLN A CA 1
ATOM 589 C C . GLN A 1 72 ? -11.116 -4.710 14.206 1.00 97.12 72 GLN A C 1
ATOM 591 O O . GLN A 1 72 ? -11.816 -5.692 14.467 1.00 97.12 72 GLN A O 1
ATOM 596 N N . ILE A 1 73 ? -9.798 -4.835 14.023 1.00 97.62 73 ILE A N 1
ATOM 597 C CA . ILE A 1 73 ? -9.094 -6.121 14.086 1.00 97.62 73 ILE A CA 1
ATOM 598 C C . ILE A 1 73 ? -9.019 -6.605 15.535 1.00 97.62 73 ILE A C 1
ATOM 600 O O . ILE A 1 73 ? -8.473 -5.936 16.408 1.00 97.62 73 ILE A O 1
ATOM 604 N N . SER A 1 74 ? -9.561 -7.800 15.785 1.00 97.75 74 SER A N 1
ATOM 605 C CA . SER A 1 74 ? -9.660 -8.364 17.139 1.00 97.75 74 SER A CA 1
ATOM 606 C C . SER A 1 74 ? -8.336 -8.914 17.675 1.00 97.75 74 SER A C 1
ATOM 608 O O . SER A 1 74 ? -8.098 -8.868 18.881 1.00 97.75 74 SER A O 1
ATOM 610 N N . ASP A 1 75 ? -7.477 -9.456 16.806 1.00 98.25 75 ASP A N 1
ATOM 611 C CA . ASP A 1 75 ? -6.150 -9.919 17.213 1.00 98.25 75 ASP A CA 1
ATOM 612 C C . ASP A 1 75 ? -5.236 -8.709 17.446 1.00 98.25 75 ASP A C 1
ATOM 614 O O . ASP A 1 75 ? -4.888 -7.969 16.524 1.00 98.25 75 ASP A O 1
ATOM 618 N N . SER A 1 76 ? -4.836 -8.505 18.701 1.00 97.44 76 SER A N 1
ATOM 619 C CA . SER A 1 76 ? -4.053 -7.335 19.110 1.00 97.44 76 SER A CA 1
ATOM 620 C C . SER A 1 76 ? -2.656 -7.294 18.491 1.00 97.44 76 SER A C 1
ATOM 622 O O . SER A 1 76 ? -2.105 -6.212 18.268 1.00 97.44 76 SER A O 1
ATOM 624 N N . ARG A 1 77 ? -2.067 -8.455 18.181 1.00 97.94 77 ARG A N 1
ATOM 625 C CA . ARG A 1 77 ? -0.756 -8.533 17.535 1.00 97.94 77 ARG A CA 1
ATOM 626 C C . ARG A 1 77 ? -0.878 -8.188 16.057 1.00 97.94 77 ARG A C 1
ATOM 628 O O . ARG A 1 77 ? -0.048 -7.434 15.552 1.00 97.94 77 ARG A O 1
ATOM 635 N N . GLU A 1 78 ? -1.885 -8.720 15.373 1.00 98.00 78 GLU A N 1
ATOM 636 C CA . GLU A 1 78 ? -2.183 -8.378 13.983 1.00 98.00 78 GLU A CA 1
ATOM 637 C C . GLU A 1 78 ? -2.481 -6.883 13.845 1.00 98.00 78 GLU A C 1
ATOM 639 O O . GLU A 1 78 ? -1.821 -6.202 13.059 1.00 98.00 78 GLU A O 1
ATOM 644 N N . GLN A 1 79 ? -3.379 -6.353 14.679 1.00 98.50 79 GLN A N 1
ATOM 645 C CA . GLN A 1 79 ? -3.713 -4.932 14.727 1.00 98.50 79 GLN A CA 1
ATOM 646 C C . GLN A 1 79 ? -2.462 -4.061 14.901 1.00 98.50 79 GLN A C 1
ATOM 648 O O . GLN A 1 79 ? -2.231 -3.140 14.117 1.00 98.50 79 GLN A O 1
ATOM 653 N N . SER A 1 80 ? -1.625 -4.365 15.900 1.00 98.25 80 SER A N 1
ATOM 654 C CA . SER A 1 80 ? -0.407 -3.596 16.178 1.00 98.25 80 SER A CA 1
ATOM 655 C C . SER A 1 80 ? 0.583 -3.635 15.009 1.00 98.25 80 SER A C 1
ATOM 657 O O . SER A 1 80 ? 1.119 -2.596 14.615 1.00 98.25 80 SER A O 1
ATOM 659 N N . ASN A 1 81 ? 0.787 -4.808 14.401 1.00 98.19 81 ASN A N 1
ATOM 660 C CA . ASN A 1 81 ? 1.682 -4.963 13.255 1.00 98.19 81 ASN A CA 1
ATOM 661 C C . ASN A 1 81 ? 1.188 -4.186 12.027 1.00 98.19 81 ASN A C 1
ATOM 663 O O . ASN A 1 81 ? 1.987 -3.537 11.342 1.00 98.19 81 ASN A O 1
ATOM 667 N N . LEU A 1 82 ? -0.114 -4.241 11.737 1.00 98.38 82 LEU A N 1
ATOM 668 C CA . LEU A 1 82 ? -0.706 -3.539 10.600 1.00 98.38 82 LEU A CA 1
ATOM 669 C C . LEU A 1 82 ? -0.715 -2.028 10.813 1.00 98.38 82 LEU A C 1
ATOM 671 O O . LEU A 1 82 ? -0.364 -1.296 9.890 1.00 98.38 82 LEU A O 1
ATOM 675 N N . ALA A 1 83 ? -1.007 -1.556 12.026 1.00 98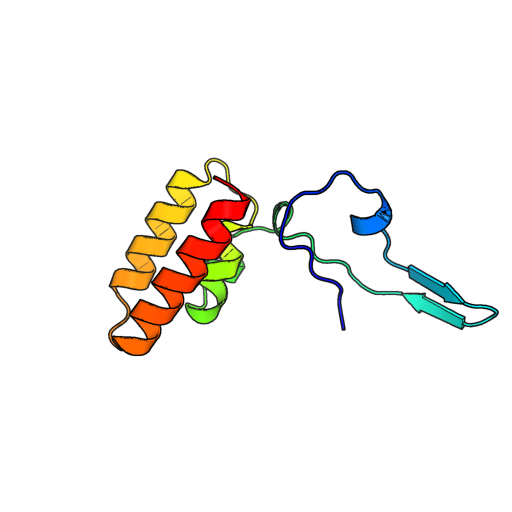.25 83 ALA A N 1
ATOM 676 C CA . ALA A 1 83 ? -0.907 -0.140 12.367 1.00 98.25 83 ALA A CA 1
ATOM 677 C C . ALA A 1 83 ? 0.525 0.381 12.165 1.00 98.25 83 ALA A C 1
ATOM 679 O O . ALA A 1 83 ? 0.735 1.376 11.470 1.00 98.25 83 ALA A O 1
ATOM 680 N N . ALA A 1 84 ? 1.523 -0.321 12.715 1.00 98.25 84 ALA A N 1
ATOM 681 C CA . ALA A 1 84 ? 2.922 0.089 12.628 1.00 98.25 84 ALA A CA 1
ATOM 682 C C . ALA A 1 84 ? 3.442 0.094 11.182 1.00 98.25 84 ALA A C 1
ATOM 684 O O . ALA A 1 84 ? 4.042 1.072 10.737 1.00 98.25 84 ALA A O 1
ATOM 685 N N . SER A 1 85 ? 3.195 -0.977 10.424 1.00 98.12 85 SER A N 1
ATOM 686 C CA . SER A 1 85 ? 3.637 -1.070 9.026 1.00 98.12 85 SER A CA 1
ATOM 687 C C . SER A 1 85 ? 2.926 -0.065 8.115 1.00 98.12 85 SER A C 1
ATOM 689 O O . SER A 1 85 ? 3.581 0.552 7.273 1.00 98.12 85 SER A O 1
ATOM 691 N N . THR A 1 86 ? 1.626 0.171 8.322 1.00 98.06 86 THR A N 1
ATOM 692 C CA . THR A 1 86 ? 0.879 1.211 7.599 1.00 98.06 86 THR A CA 1
ATOM 693 C C . THR A 1 86 ? 1.437 2.596 7.905 1.00 98.06 86 THR A C 1
ATOM 695 O O . THR A 1 86 ? 1.659 3.366 6.977 1.00 98.06 86 THR A O 1
ATOM 698 N N . ALA A 1 87 ? 1.744 2.907 9.169 1.00 97.56 87 ALA A N 1
ATOM 699 C CA . ALA A 1 87 ? 2.339 4.190 9.544 1.00 97.56 87 ALA A CA 1
ATOM 700 C C . ALA A 1 87 ? 3.713 4.415 8.885 1.00 97.56 87 ALA A C 1
ATOM 702 O O . ALA A 1 87 ? 3.988 5.507 8.389 1.00 97.56 87 ALA A O 1
ATOM 703 N N . ILE A 1 88 ? 4.557 3.377 8.824 1.00 97.25 88 ILE A N 1
ATOM 704 C CA . ILE A 1 88 ? 5.862 3.442 8.145 1.00 97.25 88 ILE A CA 1
ATOM 705 C C . ILE A 1 88 ? 5.689 3.758 6.653 1.00 97.25 88 ILE A C 1
ATOM 707 O O . ILE A 1 88 ? 6.382 4.630 6.131 1.00 97.25 88 ILE A O 1
ATOM 711 N N . LEU A 1 89 ? 4.778 3.067 5.960 1.00 97.19 89 LEU A N 1
ATOM 712 C CA . LEU A 1 89 ? 4.566 3.274 4.524 1.00 97.19 89 LEU A CA 1
ATOM 713 C C . LEU A 1 89 ? 3.818 4.577 4.215 1.00 97.19 89 LEU A C 1
ATOM 715 O O . LEU A 1 89 ? 4.116 5.210 3.204 1.00 97.19 89 LEU A O 1
ATOM 719 N N . ALA A 1 90 ? 2.937 5.038 5.103 1.00 96.56 90 ALA A N 1
ATOM 720 C CA . ALA A 1 90 ? 2.287 6.341 4.987 1.00 96.56 90 ALA A CA 1
ATOM 721 C C . ALA A 1 90 ? 3.312 7.489 4.935 1.00 96.56 90 ALA A C 1
ATOM 723 O O . ALA A 1 90 ? 3.154 8.413 4.142 1.00 96.56 90 ALA A O 1
ATOM 724 N N . GLY A 1 91 ? 4.417 7.387 5.686 1.00 95.31 91 GLY A N 1
ATOM 725 C CA . GLY A 1 91 ? 5.520 8.357 5.641 1.00 95.31 91 GLY A CA 1
ATOM 726 C C . GLY A 1 91 ? 6.272 8.438 4.301 1.00 95.31 91 GLY A C 1
ATOM 727 O O . GLY A 1 91 ? 7.170 9.263 4.152 1.00 95.31 91 GLY A O 1
ATOM 728 N N . LEU A 1 92 ? 5.952 7.588 3.316 1.00 93.75 92 LEU A N 1
ATOM 729 C CA . LEU A 1 92 ? 6.487 7.700 1.953 1.00 93.75 92 LEU A CA 1
ATOM 730 C C . LEU A 1 92 ? 5.666 8.638 1.056 1.00 93.75 92 LEU A C 1
ATOM 732 O O . LEU A 1 92 ? 6.163 9.021 -0.010 1.00 93.75 92 LEU A O 1
ATOM 736 N N . VAL A 1 93 ? 4.424 8.950 1.441 1.00 91.69 93 VAL A N 1
ATOM 737 C CA . VAL A 1 93 ? 3.438 9.660 0.606 1.00 91.69 93 VAL A CA 1
ATOM 738 C C . VAL A 1 93 ? 2.787 10.870 1.285 1.00 91.69 93 VAL A C 1
ATOM 740 O O . VAL A 1 93 ? 2.196 11.681 0.573 1.00 91.69 93 VAL A O 1
ATOM 743 N N . LEU A 1 94 ? 2.908 10.995 2.610 1.00 90.56 94 LEU A N 1
ATOM 744 C CA . LEU A 1 94 ? 2.483 12.143 3.422 1.00 90.56 94 LEU A CA 1
ATOM 745 C C . LEU A 1 94 ? 3.695 12.976 3.852 1.00 90.56 94 LEU A C 1
ATOM 747 O O . LEU A 1 94 ? 3.579 14.221 3.835 1.00 90.56 94 LEU A O 1
#

Radius of gyration: 15.81 Å; chains: 1; bounding box: 34×26×46 Å

Secondary structure (DSSP, 8-state):
---EE-S----GGGG--EEEETTEEEE---EEGGGSBSTTGGGSGGGHHHHTTSB-S-HHHHHHHHHHHHHT-S-HHHHHHHHHHHHHHHTTT-

Foldseek 3Di:
DEAEDLADDPPCVLVDQWDDDDPDIDGHHHHYQQDAQLVVLVVDLVSLLSSLSHHDPDSVVSLVVNLVVLVPDPPPVSSVVSVVSNVVSNVRPD

pLDDT: mean 94.44, std 4.78, range [62.88, 98.5]

Sequence (94 aa):
MHPIYLRKSDSPTVRQNDYKQGKTSHQFEVIRLWEQPSEPLLKAPGLFPFAILAQAEKQENLLRQIAQEIEQISDSREQSNLAASTAILAGLVL

Organism: NCBI:txid2517785